Protein AF-0000000084546729 (afdb_homodimer)

Solvent-accessible surface area (backbone atoms only — not comparable to full-atom values): 9730 Å² total; per-residue (Å²): 134,61,66,55,56,54,46,43,51,53,52,53,52,41,57,71,49,57,75,69,86,53,75,29,67,50,75,44,68,56,97,88,40,71,42,32,35,39,33,41,40,69,94,74,52,30,35,38,39,34,39,55,45,95,86,44,80,69,45,78,43,82,32,74,40,69,56,60,46,36,53,52,52,50,50,52,51,52,52,51,51,60,70,72,100,132,61,66,56,55,53,47,43,51,53,51,53,54,41,57,71,48,58,73,70,86,53,74,29,69,51,76,44,68,57,97,87,40,72,42,32,36,40,34,40,41,68,95,74,52,31,36,38,38,34,40,54,46,96,86,46,79,70,44,78,45,81,32,75,41,70,54,58,47,35,51,52,53,50,51,52,52,51,52,52,50,59,69,70,101

Nearest PDB structures (foldseek):
  2ffg-assembly1_B  TM=9.578E-01  e=2.189E-09  Bacillus subtilis
  5u38-assembly1_A-2  TM=5.333E-01  e=4.411E-01  Platypodium elegans
  5t52-assembly1_B  TM=6.236E-01  e=1.378E+00  Bauhinia forficata
  1gsl-assembly1_A  TM=6.120E-01  e=1.649E+00  Griffonia simplicifolia
  4dok-assembly2_B  TM=4.382E-01  e=1.021E+00  Arabidopsis thaliana

Secondary structure (DSSP, 8-state):
--HHHHHHHHHHHHHHTTTSSS--EEEEEETTEEEEEEEEETTTTEEEEEEEETTEEEEEEEES-HHHHHHHHHHHHHHHHHHH-/--HHHHHHHHHHHHHHTTTSSS--EEEEEETTEEEEEEEEETTTTEEEEEEEETTEEEEEEEES-HHHHHHHHHHHHHHHHHHH-

Structure (mmCIF, N/CA/C/O backbone):
data_AF-0000000084546729-model_v1
#
loop_
_entity.id
_entity.type
_entity.pdbx_description
1 polymer 'DUF1797 domain-containing protein'
#
loop_
_atom_site.group_PDB
_atom_site.id
_atom_site.type_symbol
_atom_site.label_atom_id
_atom_site.label_alt_id
_atom_site.label_comp_id
_atom_site.label_asym_id
_atom_site.label_entity_id
_atom_site.label_seq_id
_atom_site.pdbx_PDB_ins_code
_atom_site.Cartn_x
_atom_site.Cartn_y
_atom_site.Cartn_z
_atom_site.occupancy
_atom_site.B_iso_or_equiv
_atom_site.auth_seq_id
_atom_site.auth_comp_id
_atom_site.auth_asym_id
_atom_site.auth_atom_id
_atom_site.pdbx_PDB_model_num
ATOM 1 N N . MET A 1 1 ? 11.492 0.438 8.359 1 76.94 1 MET A N 1
ATOM 2 C CA . MET A 1 1 ? 11.352 0.24 6.922 1 76.94 1 MET A CA 1
ATOM 3 C C . MET A 1 1 ? 9.914 -0.14 6.566 1 76.94 1 MET A C 1
ATOM 5 O O . MET A 1 1 ? 9.203 -0.733 7.379 1 76.94 1 MET A O 1
ATOM 9 N N . SER A 1 2 ? 9.367 0.466 5.391 1 93.31 2 SER A N 1
ATOM 10 C CA . SER A 1 2 ? 8 0.177 4.961 1 93.31 2 SER A CA 1
ATOM 11 C C . SER A 1 2 ? 7.871 -1.259 4.461 1 93.31 2 SER A C 1
ATOM 13 O O . SER A 1 2 ? 8.617 -1.684 3.576 1 93.31 2 SER A O 1
ATOM 15 N N . GLN A 1 3 ? 7.066 -2.055 5.141 1 96.19 3 GLN A N 1
ATOM 16 C CA . GLN A 1 3 ? 6.816 -3.424 4.707 1 96.19 3 GLN A CA 1
ATOM 17 C C . GLN A 1 3 ? 6.191 -3.455 3.314 1 96.19 3 GLN A C 1
ATOM 19 O O . GLN A 1 3 ? 6.555 -4.289 2.484 1 96.19 3 GLN A O 1
ATOM 24 N N . LEU A 1 4 ? 5.352 -2.518 3.105 1 98.12 4 LEU A N 1
ATOM 25 C CA . LEU A 1 4 ? 4.637 -2.42 1.838 1 98.12 4 LEU A CA 1
ATOM 26 C C . LEU A 1 4 ? 5.598 -2.141 0.688 1 98.12 4 LEU A C 1
ATOM 28 O O . LEU A 1 4 ? 5.438 -2.684 -0.407 1 98.12 4 LEU A O 1
ATOM 32 N N . MET A 1 5 ? 6.59 -1.332 0.864 1 97.19 5 MET A N 1
ATOM 33 C CA . MET A 1 5 ? 7.602 -1.066 -0.152 1 97.19 5 MET A CA 1
ATOM 34 C C . MET A 1 5 ? 8.336 -2.348 -0.539 1 97.19 5 MET A C 1
ATOM 36 O O . MET A 1 5 ? 8.617 -2.572 -1.717 1 97.19 5 MET A O 1
ATOM 40 N N . GLY A 1 6 ? 8.688 -3.115 0.45 1 97.19 6 GLY A N 1
ATOM 41 C CA . GLY A 1 6 ? 9.336 -4.391 0.182 1 97.19 6 GLY A CA 1
ATOM 42 C C . GLY A 1 6 ? 8.492 -5.32 -0.666 1 97.19 6 GLY A C 1
ATOM 43 O O . GLY A 1 6 ? 9 -5.977 -1.577 1 97.19 6 GLY A O 1
ATOM 44 N N . ILE A 1 7 ? 7.277 -5.363 -0.346 1 98.44 7 ILE A N 1
ATOM 45 C CA . ILE A 1 7 ? 6.352 -6.211 -1.086 1 98.44 7 ILE A CA 1
ATOM 46 C C . ILE A 1 7 ? 6.285 -5.758 -2.543 1 98.44 7 ILE A C 1
ATOM 48 O O . ILE A 1 7 ? 6.406 -6.574 -3.459 1 98.44 7 ILE A O 1
ATOM 52 N N . ILE A 1 8 ? 6.121 -4.438 -2.771 1 98.25 8 ILE A N 1
ATOM 53 C CA . ILE A 1 8 ? 6.016 -3.904 -4.125 1 98.25 8 ILE A CA 1
ATOM 54 C C . ILE A 1 8 ? 7.293 -4.219 -4.906 1 98.25 8 ILE A C 1
ATOM 56 O O . ILE A 1 8 ? 7.234 -4.613 -6.074 1 98.25 8 ILE A O 1
ATOM 60 N N . GLN A 1 9 ? 8.359 -4.047 -4.238 1 97.19 9 GLN A N 1
ATOM 61 C CA . GLN A 1 9 ? 9.633 -4.324 -4.891 1 97.19 9 GLN A CA 1
ATOM 62 C C . GLN A 1 9 ? 9.727 -5.785 -5.32 1 97.19 9 GLN A C 1
ATOM 64 O O . GLN A 1 9 ? 10.219 -6.09 -6.406 1 97.19 9 GLN A O 1
ATOM 69 N N . ARG A 1 10 ? 9.312 -6.738 -4.473 1 97.62 10 ARG A N 1
ATOM 70 C CA . ARG A 1 10 ? 9.32 -8.164 -4.797 1 97.62 10 ARG A CA 1
ATOM 71 C C . ARG A 1 10 ? 8.391 -8.461 -5.969 1 97.62 10 ARG A C 1
ATOM 73 O O . ARG A 1 10 ? 8.719 -9.273 -6.836 1 97.62 10 ARG A O 1
ATOM 80 N N . LEU A 1 11 ? 7.281 -7.785 -6.016 1 98.06 11 LEU A N 1
ATOM 81 C CA . LEU A 1 11 ? 6.34 -7.98 -7.113 1 98.06 11 LEU A CA 1
ATOM 82 C C . LEU A 1 11 ? 6.906 -7.438 -8.422 1 98.06 11 LEU A C 1
ATOM 84 O O . LEU A 1 11 ? 6.727 -8.047 -9.477 1 98.06 11 LEU A O 1
ATOM 88 N N . LYS A 1 12 ? 7.555 -6.27 -8.344 1 96.88 12 LYS A N 1
ATOM 89 C CA . LYS A 1 12 ? 8.195 -5.711 -9.531 1 96.88 12 LYS A CA 1
ATOM 90 C C . LYS A 1 12 ? 9.266 -6.66 -10.07 1 96.88 12 LYS A C 1
ATOM 92 O O . LYS A 1 12 ? 9.352 -6.871 -11.281 1 96.88 12 LYS A O 1
ATOM 97 N N . THR A 1 13 ? 10.086 -7.199 -9.172 1 96.5 13 THR A N 1
ATOM 98 C CA . THR A 1 13 ? 11.109 -8.156 -9.57 1 96.5 13 THR A CA 1
ATOM 99 C C . THR A 1 13 ? 10.477 -9.391 -10.211 1 96.5 13 THR A C 1
ATOM 101 O O . THR A 1 13 ? 11.031 -9.969 -11.148 1 96.5 13 THR A O 1
ATOM 104 N N . LEU A 1 14 ? 9.344 -9.82 -9.625 1 96.62 14 LEU A N 1
ATOM 105 C CA . LEU A 1 14 ? 8.602 -10.938 -10.18 1 96.62 14 LEU A CA 1
ATOM 106 C C . LEU A 1 14 ? 8.203 -10.672 -11.625 1 96.62 14 LEU A C 1
ATOM 108 O O . LEU A 1 14 ? 8.336 -11.547 -12.484 1 96.62 14 LEU A O 1
ATOM 112 N N . GLN A 1 15 ? 7.781 -9.484 -11.938 1 94.75 15 GLN A N 1
ATOM 113 C CA . GLN A 1 15 ? 7.406 -9.086 -13.297 1 94.75 15 GLN A CA 1
ATOM 114 C C . GLN A 1 15 ? 8.602 -9.164 -14.242 1 94.75 15 GLN A C 1
ATOM 116 O O . GLN A 1 15 ? 8.461 -9.57 -15.398 1 94.75 15 GLN A O 1
ATOM 121 N N . GLU A 1 16 ? 9.695 -8.75 -13.75 1 93.12 16 GLU A N 1
ATOM 122 C CA . GLU A 1 16 ? 10.898 -8.688 -14.57 1 93.12 16 GLU A CA 1
ATOM 123 C C . GLU A 1 16 ? 11.398 -10.086 -14.922 1 93.12 16 GLU A C 1
ATOM 125 O O . GLU A 1 16 ? 12.156 -10.258 -15.883 1 93.12 16 GLU A O 1
ATOM 130 N N . GLN A 1 17 ? 11 -11.031 -14.188 1 91.5 17 GLN A N 1
ATOM 131 C CA . GLN A 1 17 ? 11.477 -12.398 -14.383 1 91.5 17 GLN A CA 1
ATOM 132 C C . GLN A 1 17 ? 10.633 -13.133 -15.414 1 91.5 17 GLN A C 1
ATOM 134 O O . GLN A 1 17 ? 10.945 -14.258 -15.797 1 91.5 17 GLN A O 1
ATOM 139 N N . ASP A 1 18 ? 9.609 -12.43 -15.891 1 84.81 18 ASP A N 1
ATOM 140 C CA . ASP A 1 18 ? 8.719 -13.062 -16.859 1 84.81 18 ASP A CA 1
ATOM 141 C C . ASP A 1 18 ? 9.398 -13.195 -18.219 1 84.81 18 ASP A C 1
ATOM 143 O O . ASP A 1 18 ? 9.07 -12.453 -19.156 1 84.81 18 ASP A O 1
ATOM 147 N N . GLN A 1 19 ? 10.516 -13.867 -18.453 1 77.5 19 GLN A N 1
ATOM 148 C CA . GLN A 1 19 ? 11.227 -14.008 -19.719 1 77.5 19 GLN A CA 1
ATOM 149 C C . GLN A 1 19 ? 11.5 -15.477 -20.031 1 77.5 19 GLN A C 1
ATOM 151 O O . GLN A 1 19 ? 11.773 -15.828 -21.172 1 77.5 19 GLN A O 1
ATOM 156 N N . SER A 1 20 ? 11.328 -16.344 -19.094 1 71.38 20 SER A N 1
ATOM 157 C CA . SER A 1 20 ? 11.906 -17.672 -19.25 1 71.38 20 SER A CA 1
ATOM 158 C C . SER A 1 20 ? 10.836 -18.703 -19.594 1 71.38 20 SER A C 1
ATOM 160 O O . SER A 1 20 ? 11.117 -19.906 -19.641 1 71.38 20 SER A O 1
ATOM 162 N N . GLY A 1 21 ? 9.773 -18.375 -20.094 1 78.31 21 GLY A N 1
ATOM 163 C CA . GLY A 1 21 ? 8.758 -19.359 -20.438 1 78.31 21 GLY A CA 1
ATOM 164 C C . GLY A 1 21 ? 8.062 -19.953 -19.234 1 78.31 21 GLY A C 1
ATOM 165 O O . GLY A 1 21 ? 6.922 -20.406 -19.328 1 78.31 21 GLY A O 1
ATOM 166 N N . GLU A 1 22 ? 8.828 -20.078 -18.125 1 88.56 22 GLU A N 1
ATOM 167 C CA . GLU A 1 22 ? 8.156 -20.516 -16.906 1 88.56 22 GLU A CA 1
ATOM 168 C C . GLU A 1 22 ? 7.473 -19.344 -16.203 1 88.56 22 GLU A C 1
ATOM 170 O O . GLU A 1 22 ? 7.941 -18.203 -16.281 1 88.56 22 GLU A O 1
ATOM 175 N N . VAL A 1 23 ? 6.352 -19.672 -15.648 1 93.75 23 VAL A N 1
ATOM 176 C CA . VAL A 1 23 ? 5.613 -18.641 -14.906 1 93.75 23 VAL A CA 1
ATOM 177 C C . VAL A 1 23 ? 6.363 -18.297 -13.625 1 93.75 23 VAL A C 1
ATOM 179 O O . VAL A 1 23 ? 6.516 -19.125 -12.734 1 93.75 23 VAL A O 1
ATOM 182 N N . PRO A 1 24 ? 6.859 -17.078 -13.586 1 95.94 24 PRO A N 1
ATOM 183 C CA . PRO A 1 24 ? 7.547 -16.688 -12.359 1 95.94 24 PRO A CA 1
ATOM 184 C C . PRO A 1 24 ? 6.613 -16.625 -11.148 1 95.94 24 PRO A C 1
ATOM 186 O O . PRO A 1 24 ? 5.453 -16.234 -11.289 1 95.94 24 PRO A O 1
ATOM 189 N N . SER A 1 25 ? 7.148 -16.969 -9.945 1 97.31 25 SER A N 1
ATOM 190 C CA . SER A 1 25 ? 6.34 -16.969 -8.727 1 97.31 25 SER A CA 1
ATOM 191 C C . SER A 1 25 ? 7.184 -16.656 -7.5 1 97.31 25 SER A C 1
ATOM 193 O O . SER A 1 25 ? 8.398 -16.844 -7.512 1 97.31 25 SER A O 1
ATOM 195 N N . ARG A 1 26 ? 6.598 -16.078 -6.5 1 97.38 26 ARG A N 1
ATOM 196 C CA . ARG A 1 26 ? 7.211 -15.758 -5.211 1 97.38 26 ARG A CA 1
ATOM 197 C C . ARG A 1 26 ? 6.266 -16.094 -4.059 1 97.38 26 ARG A C 1
ATOM 199 O O . ARG A 1 26 ? 5.047 -15.961 -4.191 1 97.38 26 ARG A O 1
ATOM 206 N N . PHE A 1 27 ? 6.91 -16.5 -2.961 1 97.62 27 PHE A N 1
ATOM 207 C CA . PHE A 1 27 ? 6.152 -16.703 -1.73 1 97.62 27 PHE A CA 1
ATOM 208 C C . PHE A 1 27 ? 6.281 -15.5 -0.807 1 97.62 27 PHE A C 1
ATOM 210 O O . PHE A 1 27 ? 7.309 -14.812 -0.809 1 97.62 27 PHE A O 1
ATOM 217 N N . PHE A 1 28 ? 5.309 -15.258 -0.05 1 98.25 28 PHE A N 1
ATOM 218 C CA . PHE A 1 28 ? 5.34 -14.328 1.072 1 98.25 28 PHE A CA 1
ATOM 219 C C . PHE A 1 28 ? 5.031 -15.047 2.381 1 98.25 28 PHE A C 1
ATOM 221 O O . PHE A 1 28 ? 4.086 -15.836 2.453 1 98.25 28 PHE A O 1
ATOM 228 N N . GLU A 1 29 ? 5.859 -14.734 3.314 1 96.75 29 GLU A N 1
ATOM 229 C CA . GLU A 1 29 ? 5.82 -15.516 4.547 1 96.75 29 GLU A CA 1
ATOM 230 C C . GLU A 1 29 ? 5.859 -14.609 5.773 1 96.75 29 GLU A C 1
ATOM 232 O O . GLU A 1 29 ? 6.262 -13.445 5.684 1 96.75 29 GLU A O 1
ATOM 237 N N . LEU A 1 30 ? 5.359 -15.18 6.906 1 95.19 30 LEU A N 1
ATOM 238 C CA . LEU A 1 30 ? 5.469 -14.57 8.227 1 95.19 30 LEU A CA 1
ATOM 239 C C . LEU A 1 30 ? 5.98 -15.586 9.25 1 95.19 30 LEU A C 1
ATOM 241 O O . LEU A 1 30 ? 5.348 -16.609 9.477 1 95.19 30 LEU A O 1
ATOM 245 N N . ASN A 1 31 ? 7.156 -15.25 9.891 1 93.38 31 ASN A N 1
ATOM 246 C CA . ASN A 1 31 ? 7.742 -16.094 10.922 1 93.38 31 ASN A CA 1
ATOM 247 C C . ASN A 1 31 ? 7.879 -17.547 10.445 1 93.38 31 ASN A C 1
ATOM 249 O O . ASN A 1 31 ? 7.504 -18.469 11.164 1 93.38 31 ASN A O 1
ATOM 253 N N . GLY A 1 32 ? 8.25 -17.703 9.211 1 92.19 32 GLY A N 1
ATOM 254 C CA . GLY A 1 32 ? 8.555 -19.016 8.672 1 92.19 32 GLY A CA 1
ATOM 255 C C . GLY A 1 32 ? 7.34 -19.719 8.094 1 92.19 32 GLY A C 1
ATOM 256 O O . GLY A 1 32 ? 7.461 -20.797 7.492 1 92.19 32 GLY A O 1
ATOM 257 N N . LYS A 1 33 ? 6.172 -19.188 8.25 1 93.56 33 LYS A N 1
ATOM 258 C CA . LYS A 1 33 ? 4.949 -19.75 7.691 1 93.56 33 LYS A CA 1
ATOM 259 C C . LYS A 1 33 ? 4.594 -19.094 6.359 1 93.56 33 LYS A C 1
ATOM 261 O O . LYS A 1 33 ? 4.496 -17.875 6.277 1 93.56 33 LYS A O 1
ATOM 266 N N . ARG A 1 34 ? 4.375 -19.906 5.367 1 94.75 34 ARG A N 1
ATOM 267 C CA . ARG A 1 34 ? 3.93 -19.391 4.074 1 94.75 34 ARG A CA 1
ATOM 268 C C . ARG A 1 34 ? 2.484 -18.906 4.148 1 94.75 34 ARG A C 1
ATOM 270 O O . ARG A 1 34 ? 1.581 -19.688 4.473 1 94.75 34 ARG A O 1
ATOM 277 N N . VAL A 1 35 ? 2.373 -17.734 3.795 1 96.44 35 VAL A N 1
ATOM 278 C CA . VAL A 1 35 ? 1.062 -17.094 3.9 1 96.44 35 VAL A CA 1
ATOM 279 C C . VAL A 1 35 ? 0.375 -17.094 2.537 1 96.44 35 VAL A C 1
ATOM 281 O O . VAL A 1 35 ? -0.824 -17.375 2.438 1 96.44 35 VAL A O 1
ATOM 284 N N . CYS A 1 36 ? 1.191 -16.812 1.505 1 98.06 36 CYS A N 1
ATOM 285 C CA . CYS A 1 36 ? 0.618 -16.766 0.165 1 98.06 36 CYS A CA 1
ATOM 286 C C . CYS A 1 36 ? 1.704 -16.891 -0.897 1 98.06 36 CYS A C 1
ATOM 288 O O . CYS A 1 36 ? 2.895 -16.844 -0.582 1 98.06 36 CYS A O 1
ATOM 290 N N . GLN A 1 37 ? 1.2 -17.156 -2.078 1 98.12 37 GLN A N 1
ATOM 291 C CA . GLN A 1 37 ? 2.051 -17.188 -3.264 1 98.12 37 GLN A CA 1
ATOM 292 C C . GLN A 1 37 ? 1.487 -16.281 -4.359 1 98.12 37 GLN A C 1
ATOM 294 O O . GLN A 1 37 ? 0.271 -16.219 -4.547 1 98.12 37 GLN A O 1
ATOM 299 N N . VAL A 1 38 ? 2.43 -15.633 -5.066 1 98.62 38 VAL A N 1
ATOM 300 C CA . VAL A 1 38 ? 2.016 -14.812 -6.203 1 98.62 38 VAL A CA 1
ATOM 301 C C . VAL A 1 38 ? 2.703 -15.312 -7.473 1 98.62 38 VAL A C 1
ATOM 303 O O . VAL A 1 38 ? 3.912 -15.547 -7.48 1 98.62 38 VAL A O 1
ATOM 306 N N . LYS A 1 39 ? 1.929 -15.508 -8.461 1 97.56 39 LYS A N 1
ATOM 307 C CA . LYS A 1 39 ? 2.412 -15.789 -9.805 1 97.56 39 LYS A CA 1
ATOM 308 C C . LYS A 1 39 ? 2.125 -14.617 -10.75 1 97.56 39 LYS A C 1
ATOM 310 O O . LYS A 1 39 ? 1.108 -13.938 -10.602 1 97.56 39 LYS A O 1
ATOM 315 N N . TYR A 1 40 ? 3.031 -14.43 -11.688 1 97.81 40 TYR A N 1
ATOM 316 C CA . TYR A 1 40 ? 2.822 -13.383 -12.672 1 97.81 40 TYR A CA 1
ATOM 317 C C . TYR A 1 40 ? 2.668 -13.969 -14.07 1 97.81 40 TYR A C 1
ATOM 319 O O . TYR A 1 40 ? 3.52 -14.734 -14.531 1 97.81 40 TYR A O 1
ATOM 327 N N . PHE A 1 41 ? 1.582 -13.609 -14.672 1 95.75 41 PHE A N 1
ATOM 328 C CA . PHE A 1 41 ? 1.319 -13.984 -16.062 1 95.75 41 PHE A CA 1
ATOM 329 C C . PHE A 1 41 ? 1.484 -12.781 -16.984 1 95.75 41 PHE A C 1
ATOM 331 O O . PHE A 1 41 ? 0.577 -11.953 -17.109 1 95.75 41 PHE A O 1
ATOM 338 N N . GLY A 1 42 ? 2.574 -12.703 -17.641 1 93.69 42 GLY A N 1
ATOM 339 C CA . GLY A 1 42 ? 2.945 -11.578 -18.484 1 93.69 42 GLY A CA 1
ATOM 340 C C . GLY A 1 42 ? 2.051 -11.422 -19.703 1 93.69 42 GLY A C 1
ATOM 341 O O . GLY A 1 42 ? 1.843 -10.305 -20.172 1 93.69 42 GLY A O 1
ATOM 342 N N . THR A 1 43 ? 1.562 -12.539 -20.234 1 92.81 43 THR A N 1
ATOM 343 C CA . THR A 1 43 ? 0.721 -12.5 -21.438 1 92.81 43 THR A CA 1
ATOM 344 C C . THR A 1 43 ? -0.5 -11.609 -21.203 1 92.81 43 THR A C 1
ATOM 346 O O . THR A 1 43 ? -0.893 -10.844 -22.078 1 92.81 43 THR A O 1
ATOM 349 N N . ASN A 1 44 ? -1.076 -11.656 -19.922 1 93.12 44 ASN A N 1
ATOM 350 C CA . ASN A 1 44 ? -2.268 -10.875 -19.594 1 93.12 44 ASN A CA 1
ATOM 351 C C . ASN A 1 44 ? -1.963 -9.781 -18.578 1 93.12 44 ASN A C 1
ATOM 353 O O . ASN A 1 44 ? -2.873 -9.102 -18.109 1 93.12 44 ASN A O 1
ATOM 357 N N . ASP A 1 45 ? -0.718 -9.641 -18.281 1 94.25 45 ASP A N 1
ATOM 358 C CA . ASP A 1 45 ? -0.307 -8.656 -17.281 1 94.25 45 ASP A CA 1
ATOM 359 C C . ASP A 1 45 ? -1.093 -8.828 -15.984 1 94.25 45 ASP A C 1
ATOM 361 O O . ASP A 1 45 ? -1.688 -7.871 -15.484 1 94.25 45 ASP A O 1
ATOM 365 N N . THR A 1 46 ? -1.097 -10.117 -15.438 1 97.25 46 THR A N 1
ATOM 366 C CA . THR A 1 46 ? -1.941 -10.461 -14.297 1 97.25 46 THR A CA 1
ATOM 367 C C . THR A 1 46 ? -1.121 -11.133 -13.195 1 97.25 46 THR A C 1
ATOM 369 O O . THR A 1 46 ? -0.262 -11.969 -13.484 1 97.25 46 THR A O 1
ATOM 372 N N . PHE A 1 47 ? -1.405 -10.68 -12.016 1 98.19 47 PHE A N 1
ATOM 373 C CA . PHE A 1 47 ? -0.918 -11.367 -10.828 1 98.19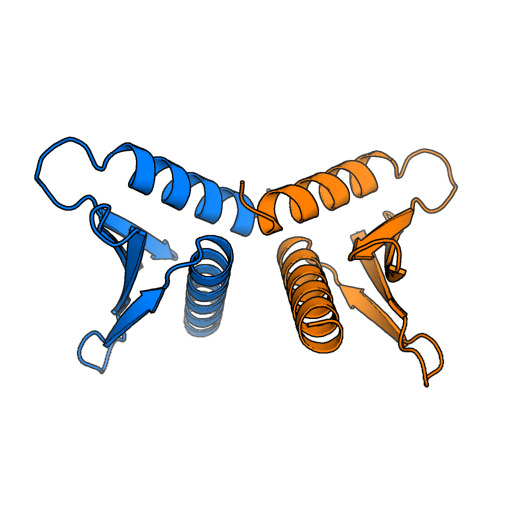 47 PHE A CA 1
ATOM 374 C C . PHE A 1 47 ? -1.957 -12.359 -10.312 1 98.19 47 PHE A C 1
ATOM 376 O O . PHE A 1 47 ? -3.137 -12.016 -10.188 1 98.19 47 PHE A O 1
ATOM 383 N N . GLU A 1 48 ? -1.537 -13.508 -10.141 1 98.56 48 GLU A N 1
ATOM 384 C CA . GLU A 1 48 ? -2.402 -14.469 -9.453 1 98.56 48 GLU A CA 1
ATOM 385 C C . GLU A 1 48 ? -1.951 -14.688 -8.016 1 98.56 48 GLU A C 1
ATOM 387 O O . GLU A 1 48 ? -0.865 -15.219 -7.773 1 98.56 48 GLU A O 1
ATOM 392 N N . LEU A 1 49 ? -2.779 -14.305 -7.07 1 98.56 49 LEU A N 1
ATOM 393 C CA . LEU A 1 49 ? -2.52 -14.492 -5.645 1 98.56 49 LEU A CA 1
ATOM 394 C C . LEU A 1 49 ? -3.174 -15.773 -5.141 1 98.56 49 LEU A C 1
ATOM 396 O O . LEU A 1 49 ? -4.391 -15.938 -5.242 1 98.56 49 LEU A O 1
ATOM 400 N N . GLU A 1 50 ? -2.344 -16.609 -4.68 1 97.88 50 GLU A N 1
ATOM 401 C CA . GLU A 1 50 ? -2.814 -17.828 -4.023 1 97.88 50 GLU A CA 1
ATOM 402 C C . GLU A 1 50 ? -2.678 -17.719 -2.508 1 97.88 50 GLU A C 1
ATOM 404 O O . GLU A 1 50 ? -1.566 -17.609 -1.987 1 97.88 50 GLU A O 1
ATOM 409 N N . VAL A 1 51 ? -3.781 -17.812 -1.788 1 96.81 51 VAL A N 1
ATOM 410 C CA . VAL A 1 51 ? -3.801 -17.625 -0.34 1 96.81 51 VAL A CA 1
ATOM 411 C C . VAL A 1 51 ? -3.859 -18.984 0.351 1 96.81 51 VAL A C 1
ATOM 413 O O . VAL A 1 51 ? -4.691 -19.828 0.008 1 96.81 51 VAL A O 1
ATOM 416 N N . TYR A 1 52 ? -2.908 -19.078 1.312 1 93.19 52 TYR A N 1
ATOM 417 C CA . TYR A 1 52 ? -2.85 -20.344 2.045 1 93.19 52 TYR A CA 1
ATOM 418 C C . TYR A 1 52 ? -3.506 -20.203 3.414 1 93.19 52 TYR A C 1
ATOM 420 O O . TYR A 1 52 ? -3.137 -19.328 4.203 1 93.19 52 TYR A O 1
ATOM 428 N N . ASP A 1 53 ? -4.68 -20.781 3.549 1 79.75 53 ASP A N 1
ATOM 429 C CA . ASP A 1 53 ? -5.328 -20.859 4.855 1 79.75 53 ASP A CA 1
ATOM 430 C C . ASP A 1 53 ? -5.242 -22.281 5.426 1 79.75 53 ASP A C 1
ATOM 432 O O . ASP A 1 53 ? -5.301 -23.25 4.68 1 79.75 53 ASP A O 1
ATOM 436 N N . LYS A 1 54 ? -5.066 -22.312 6.711 1 70.69 54 LYS A N 1
ATOM 437 C CA . LYS A 1 54 ? -4.855 -23.594 7.398 1 70.69 54 LYS A CA 1
ATOM 438 C C . LYS A 1 54 ? -6.012 -24.547 7.145 1 70.69 54 LYS A C 1
ATOM 440 O O . LYS A 1 54 ? -5.797 -25.75 6.961 1 70.69 54 LYS A O 1
ATOM 445 N N . ASP A 1 55 ? -7.062 -24.031 6.988 1 73.69 55 ASP A N 1
ATOM 446 C CA . ASP A 1 55 ? -8.164 -24.984 7.043 1 73.69 55 ASP A CA 1
ATOM 447 C C . ASP A 1 55 ? -8.938 -25.016 5.723 1 73.69 55 ASP A C 1
ATOM 449 O O . ASP A 1 55 ? -10.023 -25.578 5.645 1 73.69 55 ASP A O 1
ATOM 453 N N . GLN A 1 56 ? -8.359 -24.391 4.812 1 76.19 56 GLN A N 1
ATOM 454 C CA . GLN A 1 56 ? -9.109 -24.344 3.562 1 76.19 56 GLN A CA 1
ATOM 455 C C . GLN A 1 56 ? -8.188 -24.531 2.359 1 76.19 56 GLN A C 1
ATOM 457 O O . GLN A 1 56 ? -6.965 -24.406 2.482 1 76.19 56 GLN A O 1
ATOM 462 N N . LYS A 1 57 ? -8.789 -25.125 1.331 1 85.94 57 LYS A N 1
ATOM 463 C CA . LYS A 1 57 ? -8.078 -25.172 0.057 1 85.94 57 LYS A CA 1
ATOM 464 C C . LYS A 1 57 ? -7.59 -23.797 -0.359 1 85.94 57 LYS A C 1
ATOM 466 O O . LYS A 1 57 ? -8.266 -22.797 -0.121 1 85.94 57 LYS A O 1
ATOM 471 N N . PRO A 1 58 ? -6.438 -23.781 -0.907 1 87.88 58 PRO A N 1
ATOM 472 C CA . PRO A 1 58 ? -5.93 -22.484 -1.387 1 87.88 58 PRO A CA 1
ATOM 473 C C . PRO A 1 58 ? -6.891 -21.797 -2.355 1 87.88 58 PRO A C 1
ATOM 475 O O . PRO A 1 58 ? -7.477 -22.453 -3.221 1 87.88 58 PRO A O 1
ATOM 478 N N . GLN A 1 59 ? -7.066 -20.531 -2.092 1 93.25 59 GLN A N 1
ATOM 479 C CA . GLN A 1 59 ? -7.871 -19.703 -2.979 1 93.25 59 GLN A CA 1
ATOM 480 C C . GLN A 1 59 ? -6.988 -18.812 -3.857 1 93.25 59 GLN A C 1
ATOM 482 O O . GLN A 1 59 ? -5.961 -18.312 -3.404 1 93.25 59 GLN A O 1
ATOM 487 N N . LYS A 1 60 ? -7.488 -18.688 -5.141 1 96 60 LYS A N 1
ATOM 488 C CA . LYS A 1 60 ? -6.723 -17.906 -6.105 1 96 60 LYS A CA 1
ATOM 489 C C . LYS A 1 60 ? -7.508 -16.672 -6.551 1 96 60 LYS A C 1
ATOM 491 O O . LYS A 1 60 ? -8.711 -16.75 -6.812 1 96 60 LYS A O 1
ATOM 496 N N . TYR A 1 61 ? -6.824 -15.57 -6.625 1 97.31 61 TYR A N 1
ATOM 497 C CA . TYR A 1 61 ? -7.422 -14.305 -7.035 1 97.31 61 TYR A CA 1
ATOM 498 C C . TYR A 1 61 ? -6.551 -13.602 -8.07 1 97.31 61 TYR A C 1
ATOM 500 O O . TYR A 1 61 ? -5.34 -13.469 -7.879 1 97.31 61 TYR A O 1
ATOM 508 N N . PRO A 1 62 ? -7.164 -13.172 -9.172 1 98 62 PRO A N 1
ATOM 509 C CA . PRO A 1 62 ? -6.414 -12.391 -10.156 1 98 62 PRO A CA 1
ATOM 510 C C . PRO A 1 62 ? -6.395 -10.898 -9.844 1 98 62 PRO A C 1
ATOM 512 O O . PRO A 1 62 ? -7.375 -10.367 -9.32 1 98 62 PRO A O 1
ATOM 515 N N . PHE A 1 63 ? -5.277 -10.281 -10.094 1 98.06 63 PHE A N 1
ATOM 516 C CA . PHE A 1 63 ? -5.113 -8.836 -10.023 1 98.06 63 PHE A CA 1
ATOM 517 C C . PHE A 1 63 ? -4.371 -8.312 -11.242 1 98.06 63 PHE A C 1
ATOM 519 O O . PHE A 1 63 ? -3.42 -8.938 -11.719 1 98.06 63 PHE A O 1
ATOM 526 N N . ASP A 1 64 ? -4.809 -7.211 -11.703 1 97.25 64 ASP A N 1
ATOM 527 C CA . ASP A 1 64 ? -4.121 -6.602 -12.836 1 97.25 64 ASP A CA 1
ATOM 528 C C . ASP A 1 64 ? -3.416 -5.312 -12.422 1 97.25 64 ASP A C 1
ATOM 530 O O . ASP A 1 64 ? -2.982 -4.535 -13.273 1 97.25 64 ASP A O 1
ATOM 534 N N . ASN A 1 65 ? -3.391 -5.145 -11.148 1 96.94 65 ASN A N 1
ATOM 535 C CA . ASN A 1 65 ? -2.779 -3.953 -10.57 1 96.94 65 ASN A CA 1
ATOM 536 C C . ASN A 1 65 ? -1.819 -4.305 -9.438 1 96.94 65 ASN A C 1
ATOM 538 O O . ASN A 1 65 ? -2.227 -4.891 -8.438 1 96.94 65 ASN A O 1
ATOM 542 N N . ILE A 1 66 ? -0.586 -3.91 -9.609 1 97.94 66 ILE A N 1
ATOM 543 C CA . ILE A 1 66 ? 0.469 -4.258 -8.664 1 97.94 66 ILE A CA 1
ATOM 544 C C . ILE A 1 66 ? 0.162 -3.648 -7.297 1 97.94 66 ILE A C 1
ATOM 546 O O . ILE A 1 66 ? 0.439 -4.258 -6.262 1 97.94 66 ILE A O 1
ATOM 550 N N . ASP A 1 67 ? -0.443 -2.418 -7.277 1 98.62 67 ASP A N 1
ATOM 551 C CA . ASP A 1 67 ? -0.747 -1.76 -6.012 1 98.62 67 ASP A CA 1
ATOM 552 C C . ASP A 1 67 ? -1.806 -2.537 -5.23 1 98.62 67 ASP A C 1
ATOM 554 O O . ASP A 1 67 ? -1.647 -2.777 -4.031 1 98.62 67 ASP A O 1
ATOM 558 N N . MET A 1 68 ? -2.748 -3.016 -5.957 1 98 68 MET A N 1
ATOM 559 C CA . MET A 1 68 ? -3.82 -3.775 -5.32 1 98 68 MET A CA 1
ATOM 560 C C . MET A 1 68 ? -3.309 -5.125 -4.824 1 98 68 MET A C 1
ATOM 562 O O . MET A 1 68 ? -3.721 -5.598 -3.762 1 98 68 MET A O 1
ATOM 566 N N . THR A 1 69 ? -2.441 -5.707 -5.613 1 98.62 69 THR A N 1
ATOM 567 C CA . THR A 1 69 ? -1.828 -6.965 -5.203 1 98.62 69 THR A CA 1
ATOM 568 C C . THR A 1 69 ? -1.021 -6.785 -3.922 1 98.62 69 THR A C 1
ATOM 570 O O . THR A 1 69 ? -1.157 -7.566 -2.98 1 98.62 69 THR A O 1
ATOM 573 N N . ALA A 1 70 ? -0.239 -5.754 -3.875 1 98.69 70 ALA A N 1
ATOM 574 C CA . ALA A 1 70 ? 0.606 -5.477 -2.717 1 98.69 70 ALA A CA 1
ATOM 575 C C . ALA A 1 70 ? -0.237 -5.246 -1.465 1 98.69 70 ALA A C 1
ATOM 577 O O . ALA A 1 70 ? 0.104 -5.727 -0.382 1 98.69 70 ALA A O 1
ATOM 578 N N . ILE A 1 71 ? -1.322 -4.449 -1.612 1 98.69 71 ILE A N 1
ATOM 579 C CA . ILE A 1 71 ? -2.197 -4.145 -0.484 1 98.69 71 ILE A CA 1
ATOM 580 C C . ILE A 1 71 ? -2.805 -5.438 0.059 1 98.69 71 ILE A C 1
ATOM 582 O O . ILE A 1 71 ? -2.846 -5.648 1.273 1 98.69 71 ILE A O 1
ATOM 586 N N . GLU A 1 72 ? -3.26 -6.312 -0.853 1 98.12 72 GLU A N 1
ATOM 587 C CA . GLU A 1 72 ? -3.84 -7.578 -0.416 1 98.12 72 GLU A CA 1
ATOM 588 C C . GLU A 1 72 ? -2.818 -8.422 0.341 1 98.12 72 GLU A C 1
ATOM 590 O O . GLU A 1 72 ? -3.135 -9 1.383 1 98.12 72 GLU A O 1
ATOM 595 N N . ILE A 1 73 ? -1.608 -8.523 -0.19 1 98.44 73 ILE A N 1
ATOM 596 C CA . ILE A 1 73 ? -0.548 -9.289 0.46 1 98.44 73 ILE A CA 1
ATOM 597 C C . ILE A 1 73 ? -0.271 -8.711 1.845 1 98.44 73 ILE A C 1
ATOM 599 O O . ILE A 1 73 ? -0.151 -9.453 2.822 1 98.44 73 ILE A O 1
ATOM 603 N N . TYR A 1 74 ? -0.171 -7.375 1.899 1 98.31 74 TYR A N 1
ATOM 604 C CA . TYR A 1 74 ? 0.075 -6.699 3.168 1 98.31 74 TYR A CA 1
ATOM 605 C C . TYR A 1 74 ? -0.996 -7.055 4.191 1 98.31 74 TYR A C 1
ATOM 607 O O . TYR A 1 74 ? -0.683 -7.379 5.34 1 98.31 74 TYR A O 1
ATOM 615 N N . GLU A 1 75 ? -2.227 -7.008 3.816 1 97.25 75 GLU A N 1
ATOM 616 C CA . GLU A 1 75 ? -3.336 -7.309 4.715 1 97.25 75 GLU A CA 1
ATOM 617 C C . GLU A 1 75 ? -3.291 -8.766 5.176 1 97.25 75 GLU A C 1
ATOM 619 O O . GLU A 1 75 ? -3.574 -9.062 6.34 1 97.25 75 GLU A O 1
ATOM 624 N N . LEU A 1 76 ? -2.99 -9.656 4.25 1 96.94 76 LEU A N 1
ATOM 625 C CA . LEU A 1 76 ? -2.875 -11.062 4.609 1 96.94 76 LEU A CA 1
ATOM 626 C C . LEU A 1 76 ? -1.791 -11.273 5.664 1 96.94 76 LEU A C 1
ATOM 628 O O . LEU A 1 76 ? -1.983 -12.023 6.617 1 96.94 76 LEU A O 1
ATOM 632 N N . LEU A 1 77 ? -0.643 -10.625 5.484 1 97.25 77 LEU A N 1
ATOM 633 C CA . LEU A 1 77 ? 0.455 -10.758 6.434 1 97.25 77 LEU A CA 1
ATOM 634 C C . LEU A 1 77 ? 0.067 -10.188 7.797 1 97.25 77 LEU A C 1
ATOM 636 O O . LEU A 1 77 ? 0.421 -10.75 8.836 1 97.25 77 LEU A O 1
ATOM 640 N N . GLN A 1 78 ? -0.643 -9.047 7.766 1 96.5 78 GLN A N 1
ATOM 641 C CA . GLN A 1 78 ? -1.107 -8.469 9.023 1 96.5 78 GLN A CA 1
ATOM 642 C C . GLN A 1 78 ? -2.078 -9.406 9.734 1 96.5 78 GLN A C 1
ATOM 644 O O . GLN A 1 78 ? -2.035 -9.539 10.961 1 96.5 78 GLN A O 1
ATOM 649 N N . GLU A 1 79 ? -3.002 -9.969 8.953 1 95.25 79 GLU A N 1
ATOM 650 C CA . GLU A 1 79 ? -3.953 -10.914 9.523 1 95.25 79 GLU A CA 1
ATOM 651 C C . GLU A 1 79 ? -3.236 -12.109 10.148 1 95.25 79 GLU A C 1
ATOM 653 O O . GLU A 1 79 ? -3.572 -12.531 11.258 1 95.25 79 GLU A O 1
ATOM 658 N N . GLU A 1 80 ? -2.26 -12.648 9.414 1 94.69 80 GLU A N 1
ATOM 659 C CA . GLU A 1 80 ? -1.481 -13.773 9.938 1 94.69 80 GLU A CA 1
ATOM 660 C C . GLU A 1 80 ? -0.741 -13.383 11.211 1 94.69 80 GLU A C 1
ATOM 662 O O . GLU A 1 80 ? -0.672 -14.172 12.164 1 94.69 80 GLU A O 1
ATOM 667 N N . ASN A 1 81 ? -0.151 -12.172 11.25 1 95.75 81 ASN A N 1
ATOM 668 C CA . ASN A 1 81 ? 0.559 -11.672 12.422 1 95.75 81 ASN A CA 1
ATOM 669 C C . ASN A 1 81 ? -0.346 -11.633 13.648 1 95.75 81 ASN A C 1
ATOM 671 O O . ASN A 1 81 ? 0.082 -11.984 14.75 1 95.75 81 ASN A O 1
ATOM 675 N N . ASN A 1 82 ? -1.571 -11.211 13.453 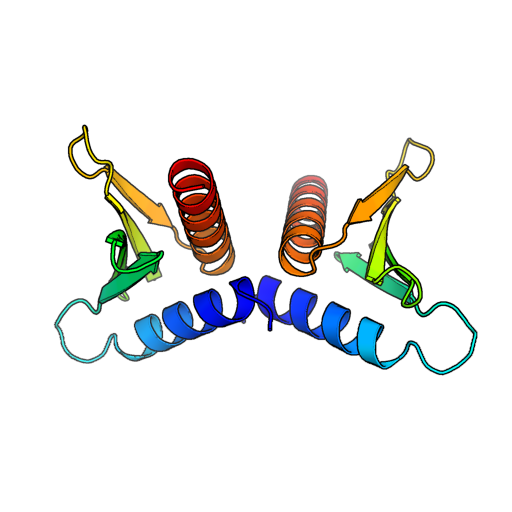1 94.88 82 ASN A N 1
ATOM 676 C CA . ASN A 1 82 ? -2.551 -11.133 14.531 1 94.88 82 ASN A CA 1
ATOM 677 C C . ASN A 1 82 ? -2.947 -12.516 15.031 1 94.88 82 ASN A C 1
ATOM 679 O O . ASN A 1 82 ? -3.266 -12.688 16.203 1 94.88 82 ASN A O 1
ATOM 683 N N . ASN A 1 83 ? -2.916 -13.398 14.141 1 91.69 83 ASN A N 1
ATOM 684 C CA . ASN A 1 83 ? -3.291 -14.766 14.492 1 91.69 83 ASN A CA 1
ATOM 685 C C . ASN A 1 83 ? -2.186 -15.461 15.273 1 91.69 83 ASN A C 1
ATOM 687 O O . ASN A 1 83 ? -2.451 -16.406 16.016 1 91.69 83 ASN A O 1
ATOM 691 N N . GLN A 1 84 ? -0.943 -14.992 15.086 1 85.62 84 GLN A N 1
ATOM 692 C CA . GLN A 1 84 ? 0.184 -15.617 15.773 1 85.62 84 GLN A CA 1
ATOM 693 C C . GLN A 1 84 ? 0.482 -14.906 17.094 1 85.62 84 GLN A C 1
ATOM 695 O O . GLN A 1 84 ? 1.209 -15.438 17.938 1 85.62 84 GLN A O 1
ATOM 700 N N . ALA A 1 85 ? 0.081 -13.719 17.281 1 70.75 85 ALA A N 1
ATOM 701 C CA . ALA A 1 85 ? 0.297 -12.984 18.531 1 70.75 85 ALA A CA 1
ATOM 702 C C . ALA A 1 85 ? -0.592 -13.523 19.641 1 70.75 85 ALA A C 1
ATOM 704 O O . ALA A 1 85 ? -1.673 -14.062 19.391 1 70.75 85 ALA A O 1
ATOM 705 N N . MET B 1 1 ? 4.371 2.617 -13.477 1 77.62 1 MET B N 1
ATOM 706 C CA . MET B 1 1 ? 4.961 2.879 -12.164 1 77.62 1 MET B CA 1
ATOM 707 C C . MET B 1 1 ? 3.92 2.723 -11.062 1 77.62 1 MET B C 1
ATOM 709 O O . MET B 1 1 ? 2.729 2.934 -11.289 1 77.62 1 MET B O 1
ATOM 713 N N . SER B 1 2 ? 4.375 2.074 -9.875 1 93.31 2 SER B N 1
ATOM 714 C CA . SER B 1 2 ? 3.463 1.874 -8.75 1 93.31 2 SER B CA 1
ATOM 715 C C . SER B 1 2 ? 3.086 3.201 -8.102 1 93.31 2 SER B C 1
ATOM 717 O O . SER B 1 2 ? 3.963 3.977 -7.707 1 93.31 2 SER B O 1
ATOM 719 N N . GLN B 1 3 ? 1.818 3.541 -8.156 1 96.25 3 GLN B N 1
ATOM 720 C CA . GLN B 1 3 ? 1.342 4.754 -7.496 1 96.25 3 GLN B CA 1
ATOM 721 C C . GLN B 1 3 ? 1.602 4.707 -5.996 1 96.25 3 GLN B C 1
ATOM 723 O O . GLN B 1 3 ? 2.002 5.707 -5.398 1 96.25 3 GLN B O 1
ATOM 728 N N . LEU B 1 4 ? 1.434 3.547 -5.477 1 98.12 4 LEU B N 1
ATOM 729 C CA . LEU B 1 4 ? 1.606 3.33 -4.043 1 98.12 4 LEU B CA 1
ATOM 730 C C . LEU B 1 4 ? 3.053 3.574 -3.627 1 98.12 4 LEU B C 1
ATOM 732 O O . LEU B 1 4 ? 3.311 4.137 -2.561 1 98.12 4 LEU B O 1
ATOM 736 N N . MET B 1 5 ? 4.016 3.197 -4.391 1 97.19 5 MET B N 1
ATOM 737 C CA . MET B 1 5 ? 5.426 3.453 -4.113 1 97.19 5 MET B CA 1
ATOM 738 C C . MET B 1 5 ? 5.703 4.949 -4.031 1 97.19 5 MET B C 1
ATOM 740 O O . MET B 1 5 ? 6.457 5.402 -3.168 1 97.19 5 MET B O 1
ATOM 744 N N . GLY B 1 6 ? 5.145 5.676 -4.957 1 97.19 6 GLY B N 1
ATOM 745 C CA . GLY B 1 6 ? 5.297 7.125 -4.934 1 97.19 6 GLY B CA 1
ATOM 746 C C . GLY B 1 6 ? 4.758 7.758 -3.664 1 97.19 6 GLY B C 1
ATOM 747 O O . GLY B 1 6 ? 5.383 8.656 -3.1 1 97.19 6 GLY B O 1
ATOM 748 N N . ILE B 1 7 ? 3.654 7.293 -3.275 1 98.44 7 ILE B N 1
ATOM 749 C CA . ILE B 1 7 ? 3.027 7.809 -2.062 1 98.44 7 ILE B CA 1
ATOM 750 C C . ILE B 1 7 ? 3.93 7.539 -0.861 1 98.44 7 ILE B C 1
ATOM 752 O O . ILE B 1 7 ? 4.199 8.445 -0.065 1 98.44 7 ILE B O 1
ATOM 756 N N . ILE B 1 8 ? 4.438 6.285 -0.743 1 98.25 8 ILE B N 1
ATOM 757 C CA . ILE B 1 8 ? 5.281 5.914 0.386 1 98.25 8 ILE B CA 1
ATOM 758 C C . ILE B 1 8 ? 6.543 6.777 0.393 1 98.25 8 ILE B C 1
ATOM 760 O O . ILE B 1 8 ? 6.973 7.25 1.448 1 98.25 8 ILE B O 1
ATOM 764 N N . GLN B 1 9 ? 7.059 6.953 -0.75 1 97.19 9 GLN B N 1
ATOM 765 C CA . GLN B 1 9 ? 8.266 7.766 -0.85 1 97.19 9 GLN B CA 1
ATOM 766 C C . GLN B 1 9 ? 8.008 9.188 -0.372 1 97.19 9 GLN B C 1
ATOM 768 O O . GLN B 1 9 ? 8.844 9.781 0.313 1 97.19 9 GLN B O 1
ATOM 773 N N . ARG B 1 10 ? 6.898 9.805 -0.761 1 97.62 10 ARG B N 1
ATOM 774 C CA . ARG B 1 10 ? 6.543 11.156 -0.332 1 97.62 10 ARG B CA 1
ATOM 775 C C . ARG B 1 10 ? 6.348 11.219 1.179 1 97.62 10 ARG B C 1
ATOM 777 O O . ARG B 1 10 ? 6.758 12.18 1.824 1 97.62 10 ARG B O 1
ATOM 784 N N . LEU B 1 11 ? 5.785 10.18 1.738 1 98.06 11 LEU B N 1
ATOM 785 C CA . LEU B 1 11 ? 5.586 10.133 3.182 1 98.06 11 LEU B CA 1
ATOM 786 C C . LEU B 1 11 ? 6.918 10 3.912 1 98.06 11 LEU B C 1
ATOM 788 O O . LEU B 1 11 ? 7.117 10.609 4.965 1 98.06 11 LEU B O 1
ATOM 792 N N . LYS B 1 12 ? 7.812 9.156 3.371 1 96.81 12 LYS B N 1
ATOM 793 C CA . LYS B 1 12 ? 9.141 9.031 3.957 1 96.81 12 LYS B CA 1
ATOM 794 C C . LYS B 1 12 ? 9.883 10.367 3.947 1 96.81 12 LYS B C 1
ATOM 796 O O . LYS B 1 12 ? 10.516 10.734 4.938 1 96.81 12 LYS B O 1
ATOM 801 N N . THR B 1 13 ? 9.812 11.078 2.818 1 96.44 13 THR B N 1
ATOM 802 C CA . THR B 1 13 ? 10.438 12.391 2.715 1 96.44 13 THR B CA 1
ATOM 803 C C . THR B 1 13 ? 9.836 13.359 3.725 1 96.44 13 THR B C 1
ATOM 805 O O . THR B 1 13 ? 10.539 14.195 4.289 1 96.44 13 THR B O 1
ATOM 808 N N . LEU B 1 14 ? 8.508 13.25 3.895 1 96.62 14 LEU B N 1
ATOM 809 C CA . LEU B 1 14 ? 7.82 14.062 4.887 1 96.62 14 LEU B CA 1
ATOM 810 C C . LEU B 1 14 ? 8.398 13.836 6.277 1 96.62 14 LEU B C 1
ATOM 812 O O . LEU B 1 14 ? 8.625 14.789 7.027 1 96.62 14 LEU B O 1
ATOM 816 N N . GLN B 1 15 ? 8.688 12.625 6.633 1 94.75 15 GLN B N 1
ATOM 817 C CA . GLN B 1 15 ? 9.281 12.273 7.922 1 94.75 15 GLN B CA 1
ATOM 818 C C . GLN B 1 15 ? 10.656 12.914 8.086 1 94.75 15 GLN B C 1
ATOM 820 O O . GLN B 1 15 ? 11.016 13.359 9.172 1 94.75 15 GLN B O 1
ATOM 825 N N . GLU B 1 16 ? 11.375 12.883 7.039 1 93.12 16 GLU B N 1
ATOM 826 C CA . GLU B 1 16 ? 12.75 13.375 7.07 1 93.12 16 GLU B CA 1
ATOM 827 C C . GLU B 1 16 ? 12.789 14.883 7.262 1 93.12 16 GLU B C 1
ATOM 829 O O . GLU B 1 16 ? 13.805 15.438 7.684 1 93.12 16 GLU B O 1
ATOM 834 N N . GLN B 1 17 ? 11.742 15.516 6.965 1 91.38 17 GLN B N 1
ATOM 835 C CA . GLN B 1 17 ? 11.68 16.969 7.027 1 91.38 17 GLN B CA 1
ATOM 836 C C . GLN B 1 17 ? 11.32 17.453 8.43 1 91.38 17 GLN B C 1
ATOM 838 O O . GLN B 1 17 ? 11.336 18.656 8.711 1 91.38 17 GLN B O 1
ATOM 843 N N . ASP B 1 18 ? 11.062 16.484 9.289 1 85.06 18 ASP B N 1
ATOM 844 C CA . ASP B 1 18 ? 10.672 16.844 10.648 1 85.06 18 ASP B CA 1
ATOM 845 C C . ASP B 1 18 ? 11.867 17.359 11.438 1 85.06 18 ASP B C 1
ATOM 847 O O . ASP B 1 18 ? 1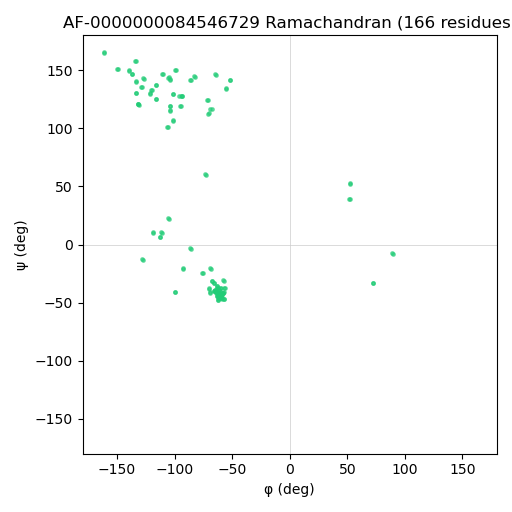2.391 16.672 12.32 1 85.06 18 ASP B O 1
ATOM 851 N N . GLN B 1 19 ? 12.586 18.438 11.102 1 77.62 19 GLN B N 1
ATOM 852 C CA . GLN B 1 19 ? 13.742 18.969 11.797 1 77.62 19 GLN B CA 1
ATOM 853 C C . GLN B 1 19 ? 13.562 20.453 12.094 1 77.62 19 GLN B C 1
ATOM 855 O O . GLN B 1 19 ? 14.242 21 12.969 1 77.62 19 GLN B O 1
ATOM 860 N N . SER B 1 20 ? 12.602 21.078 11.5 1 71.25 20 SER B N 1
ATOM 861 C CA . SER B 1 20 ? 12.625 22.547 11.484 1 71.25 20 SER B CA 1
ATOM 862 C C . SER B 1 20 ? 11.602 23.125 12.453 1 71.25 20 SER B C 1
ATOM 864 O O . SER B 1 20 ? 11.398 24.344 12.492 1 71.25 20 SER B O 1
ATOM 866 N N . GLY B 1 21 ? 11.18 22.469 13.406 1 78.25 21 GLY B N 1
ATOM 867 C CA . GLY B 1 21 ? 10.227 23.031 14.344 1 78.25 21 GLY B CA 1
ATOM 868 C C . GLY B 1 21 ? 8.828 23.172 13.766 1 78.25 21 GLY B C 1
ATOM 869 O O . GLY B 1 21 ? 7.84 23.172 14.508 1 78.25 21 GLY B O 1
ATOM 870 N N . GLU B 1 22 ? 8.773 23.438 12.453 1 88.12 22 GLU B N 1
ATOM 871 C CA . GLU B 1 22 ? 7.449 23.453 11.844 1 88.12 22 GLU B CA 1
ATOM 872 C C . GLU B 1 22 ? 7 22.031 11.484 1 88.12 22 GLU B C 1
ATOM 874 O O . GLU B 1 22 ? 7.824 21.172 11.172 1 88.12 22 GLU B O 1
ATOM 879 N N . VAL B 1 23 ? 5.746 21.859 11.641 1 93.69 23 VAL B N 1
ATOM 880 C CA . VAL B 1 23 ? 5.18 20.547 11.305 1 93.69 23 VAL B CA 1
ATOM 881 C C . VAL B 1 23 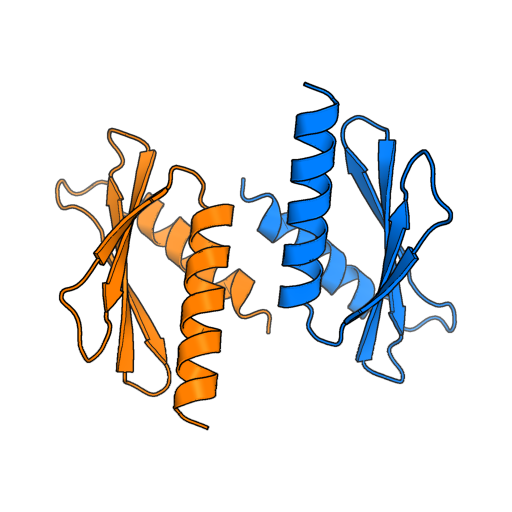? 5.191 20.359 9.789 1 93.69 23 VAL B C 1
ATOM 883 O O . VAL B 1 23 ? 4.508 21.094 9.062 1 93.69 23 VAL B O 1
ATOM 886 N N . PRO B 1 24 ? 5.996 19.453 9.359 1 95.81 24 PRO B N 1
ATOM 887 C CA . PRO B 1 24 ? 6.008 19.203 7.914 1 95.81 24 PRO B CA 1
ATOM 888 C C . PRO B 1 24 ? 4.68 18.656 7.398 1 95.81 24 PRO B C 1
ATOM 890 O O . PRO B 1 24 ? 4.023 17.875 8.086 1 95.81 24 PRO B O 1
ATOM 893 N N . SER B 1 25 ? 4.305 19.031 6.141 1 97.25 25 SER B N 1
ATOM 894 C CA . SER B 1 25 ? 3.045 18.594 5.559 1 97.25 25 SER B CA 1
ATOM 895 C C . SER B 1 25 ? 3.148 18.469 4.043 1 97.25 25 SER B C 1
ATOM 897 O O . SER B 1 25 ? 4 19.109 3.42 1 97.25 25 SER B O 1
ATOM 899 N N . ARG B 1 26 ? 2.385 17.594 3.453 1 97.31 26 ARG B N 1
ATOM 900 C CA . ARG B 1 26 ? 2.283 17.375 2.014 1 97.31 26 ARG B CA 1
ATOM 901 C C . ARG B 1 26 ? 0.83 17.188 1.59 1 97.31 26 ARG B C 1
ATOM 903 O O . ARG B 1 26 ? 0.027 16.641 2.34 1 97.31 26 ARG B O 1
ATOM 910 N N . PHE B 1 27 ? 0.573 17.672 0.377 1 97.62 27 PHE B N 1
ATOM 911 C CA . PHE B 1 27 ? -0.734 17.438 -0.224 1 97.62 27 PHE B CA 1
ATOM 912 C C . PHE B 1 27 ? -0.678 16.281 -1.207 1 97.62 27 PHE B C 1
ATOM 914 O O . PHE B 1 27 ? 0.355 16.047 -1.838 1 97.62 27 PHE B O 1
ATOM 921 N N . PHE B 1 28 ? -1.74 15.602 -1.356 1 98.31 28 PHE B N 1
ATOM 922 C CA . PHE B 1 28 ? -1.964 14.633 -2.42 1 98.31 28 PHE B CA 1
ATOM 923 C C . PHE B 1 28 ? -3.17 15.023 -3.266 1 98.31 28 PHE B C 1
ATOM 925 O O . PHE B 1 28 ? -4.219 15.383 -2.73 1 98.31 28 PHE B O 1
ATOM 932 N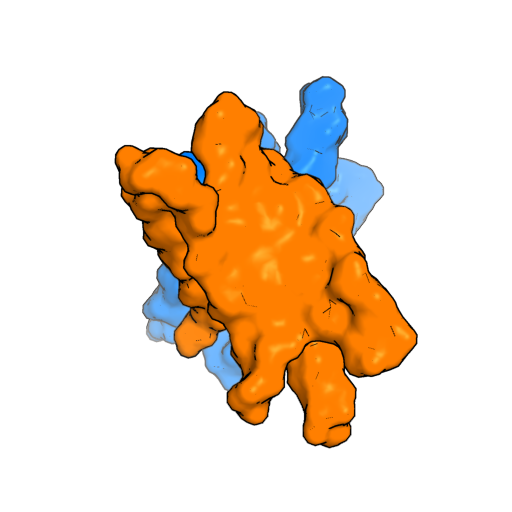 N . GLU B 1 29 ? -2.92 14.945 -4.52 1 96.75 29 GLU B N 1
ATOM 933 C CA . GLU B 1 29 ? -3.904 15.5 -5.441 1 96.75 29 GLU B CA 1
ATOM 934 C C . GLU B 1 29 ? -4.188 14.539 -6.594 1 96.75 29 GLU B C 1
ATOM 936 O O . GLU B 1 29 ? -3.393 13.633 -6.863 1 96.75 29 GLU B O 1
ATOM 941 N N . LEU B 1 30 ? -5.391 14.742 -7.215 1 95.12 30 LEU B N 1
ATOM 942 C CA . LEU B 1 30 ? -5.781 14.07 -8.453 1 95.12 30 LEU B CA 1
ATOM 943 C C . LEU B 1 30 ? -6.32 15.07 -9.461 1 95.12 30 LEU B C 1
ATOM 945 O O . LEU B 1 30 ? -7.312 15.758 -9.203 1 95.12 30 LEU B O 1
ATOM 949 N N . ASN B 1 31 ? -5.641 15.148 -10.664 1 93.38 31 ASN B N 1
ATOM 950 C CA . ASN B 1 31 ? -6.07 16.031 -11.742 1 93.38 31 ASN B CA 1
ATOM 951 C C . ASN B 1 31 ? -6.262 17.469 -11.25 1 93.38 31 ASN B C 1
ATOM 953 O O . ASN B 1 31 ? -7.277 18.094 -11.547 1 93.38 31 ASN B O 1
ATOM 957 N N . GLY B 1 32 ? -5.391 17.891 -10.398 1 92.19 32 GLY B N 1
ATOM 958 C CA . GLY B 1 32 ? -5.371 19.281 -9.953 1 92.19 32 GLY B CA 1
ATOM 959 C C . GLY B 1 32 ? -6.246 19.516 -8.734 1 92.19 32 GLY B C 1
ATOM 960 O O . GLY B 1 32 ? -6.238 20.625 -8.172 1 92.19 32 GLY B O 1
ATOM 961 N N . LYS B 1 33 ? -7.023 18.578 -8.312 1 93.62 33 LYS B N 1
ATOM 962 C CA . LYS B 1 33 ? -7.867 18.688 -7.121 1 93.62 33 LYS B CA 1
ATOM 963 C C . LYS B 1 33 ? -7.172 18.109 -5.895 1 93.62 33 LYS B C 1
ATOM 965 O O . LYS B 1 33 ? -6.727 16.969 -5.914 1 93.62 33 LYS B O 1
ATOM 970 N N . ARG B 1 34 ? -7.121 18.891 -4.859 1 94.69 34 ARG B N 1
ATOM 971 C CA . ARG B 1 34 ? -6.57 18.406 -3.6 1 94.69 34 ARG B CA 1
ATOM 972 C C . ARG B 1 34 ? -7.512 17.406 -2.941 1 94.69 34 ARG B C 1
ATOM 974 O O . ARG B 1 34 ? -8.664 17.734 -2.639 1 94.69 34 ARG B O 1
ATOM 981 N N . VAL B 1 35 ? -6.949 16.328 -2.717 1 96.44 35 VAL B N 1
ATOM 982 C CA . VAL B 1 35 ? -7.754 15.234 -2.174 1 96.44 35 VAL B CA 1
ATOM 983 C C . VAL B 1 35 ? -7.543 15.133 -0.664 1 96.44 35 VAL B C 1
ATOM 985 O O . VAL B 1 35 ? -8.5 14.953 0.091 1 96.44 35 VAL B O 1
ATOM 988 N N . CYS B 1 36 ? -6.266 15.297 -0.266 1 98.12 36 CYS B N 1
ATOM 989 C CA . CYS B 1 36 ? -5.965 15.195 1.158 1 98.12 36 CYS B CA 1
ATOM 990 C C . CYS B 1 36 ? -4.621 15.844 1.479 1 98.12 36 CYS B C 1
ATOM 992 O O . CYS B 1 36 ? -3.877 16.219 0.572 1 98.12 36 CYS B O 1
ATOM 994 N N . GLN B 1 37 ? -4.465 16.047 2.771 1 98.12 37 GLN B N 1
ATOM 995 C CA . GLN B 1 37 ? -3.199 16.516 3.312 1 98.12 37 GLN B CA 1
ATOM 996 C C . GLN B 1 37 ? -2.697 15.609 4.43 1 98.12 37 GLN B C 1
ATOM 998 O O . GLN B 1 37 ? -3.488 15.102 5.223 1 98.12 37 GLN B O 1
ATOM 1003 N N . VAL B 1 38 ? -1.359 15.438 4.434 1 98.62 38 VAL B N 1
ATOM 1004 C CA . VAL B 1 38 ? -0.754 14.664 5.512 1 98.62 38 VAL B CA 1
ATOM 1005 C C . VAL B 1 38 ? 0.257 15.523 6.262 1 98.62 38 VAL B C 1
ATOM 1007 O O . VAL B 1 38 ? 1.081 16.203 5.648 1 98.62 38 VAL B O 1
ATOM 1010 N N . LYS B 1 39 ? 0.124 15.539 7.527 1 97.56 39 LYS B N 1
ATOM 1011 C CA . LYS B 1 39 ? 1.107 16.141 8.43 1 97.56 39 LYS B CA 1
ATOM 1012 C C . LYS B 1 39 ? 1.831 15.062 9.234 1 97.56 39 LYS B C 1
ATOM 1014 O O . LYS B 1 39 ? 1.24 14.031 9.586 1 97.56 39 LYS B O 1
ATOM 1019 N N . TYR B 1 40 ? 3.094 15.336 9.516 1 97.81 40 TYR B N 1
ATOM 1020 C CA . TYR B 1 40 ? 3.859 14.398 10.328 1 97.81 40 TYR B CA 1
ATOM 1021 C C . TYR B 1 40 ? 4.27 15.047 11.648 1 97.81 40 TYR B C 1
ATOM 1023 O O . TYR B 1 40 ? 4.863 16.125 11.664 1 97.81 40 TYR B O 1
ATOM 1031 N N . PHE B 1 41 ? 3.902 14.383 12.695 1 95.75 41 PHE B N 1
ATOM 1032 C CA . PHE B 1 41 ? 4.301 14.781 14.039 1 95.75 41 PHE B CA 1
ATOM 1033 C C . PHE B 1 41 ? 5.371 13.844 14.594 1 95.75 41 PHE B C 1
ATOM 1035 O O . PHE B 1 41 ? 5.062 12.758 15.086 1 95.75 41 PHE B O 1
ATOM 1042 N N . GLY B 1 42 ? 6.582 14.258 14.555 1 93.75 42 GLY B N 1
ATOM 1043 C CA . GLY B 1 42 ? 7.738 13.461 14.938 1 93.75 42 GLY B CA 1
ATOM 1044 C C . GLY B 1 42 ? 7.766 13.117 16.406 1 93.75 42 GLY B C 1
ATOM 1045 O O . GLY B 1 42 ? 8.289 12.07 16.797 1 93.75 42 GLY B O 1
ATOM 1046 N N . THR B 1 43 ? 7.262 14.031 17.25 1 92.94 43 THR B N 1
ATOM 1047 C CA . THR B 1 43 ? 7.281 13.805 18.703 1 92.94 43 THR B CA 1
ATOM 1048 C C . THR B 1 43 ? 6.57 12.5 19.047 1 92.94 43 THR B C 1
ATOM 1050 O O . THR B 1 43 ? 7.035 11.75 19.922 1 92.94 43 THR B O 1
ATOM 1053 N N . ASN B 1 44 ? 5.441 12.188 18.297 1 93.19 44 ASN B N 1
ATOM 1054 C CA . ASN B 1 44 ? 4.672 10.977 18.578 1 93.19 44 ASN B CA 1
ATOM 1055 C C . ASN B 1 44 ? 4.77 9.977 17.438 1 93.19 44 ASN B C 1
ATOM 1057 O O . ASN B 1 44 ? 4.086 8.945 17.438 1 93.19 44 ASN B O 1
ATOM 1061 N N . ASP B 1 45 ? 5.594 10.281 16.5 1 94.25 45 ASP B N 1
ATOM 1062 C CA . ASP B 1 45 ? 5.746 9.422 15.328 1 94.25 45 ASP B CA 1
ATOM 1063 C C . ASP B 1 45 ? 4.391 9.133 14.68 1 94.25 45 ASP B C 1
ATOM 1065 O O . ASP B 1 45 ? 4.035 7.977 14.461 1 94.25 45 ASP B O 1
ATOM 1069 N N . THR B 1 46 ? 3.613 10.242 14.367 1 97.25 46 THR B N 1
ATOM 1070 C CA . THR B 1 46 ? 2.234 10.117 13.906 1 97.25 46 THR B CA 1
ATOM 1071 C C . THR B 1 46 ? 2.016 10.914 12.625 1 97.25 46 THR B C 1
ATOM 1073 O O . THR B 1 46 ? 2.502 12.039 12.492 1 97.25 46 THR B O 1
ATOM 1076 N N . PHE B 1 47 ? 1.333 10.242 11.734 1 98.19 47 PHE B N 1
ATOM 1077 C CA . PHE B 1 47 ? 0.806 10.93 10.555 1 98.19 47 PHE B CA 1
ATOM 1078 C C . PHE B 1 47 ? -0.63 11.383 10.797 1 98.19 47 PHE B C 1
ATOM 1080 O O . PHE B 1 47 ? -1.461 10.609 11.273 1 98.19 47 PHE B O 1
ATOM 1087 N N . GLU B 1 48 ? -0.845 12.578 10.562 1 98.56 48 GLU B N 1
ATOM 1088 C CA . GLU B 1 48 ? -2.227 13.047 10.57 1 98.56 48 GLU B CA 1
ATOM 1089 C C . GLU B 1 48 ? -2.738 13.258 9.148 1 98.56 48 GLU B C 1
ATOM 1091 O O . GLU B 1 48 ? -2.246 14.125 8.422 1 98.56 48 GLU B O 1
ATOM 1096 N N . LEU B 1 49 ? -3.727 12.484 8.742 1 98.62 49 LEU B N 1
ATOM 1097 C CA . LEU B 1 49 ? -4.367 12.594 7.434 1 98.62 49 LEU B CA 1
ATOM 1098 C C . LEU B 1 49 ? -5.617 13.461 7.508 1 98.62 49 LEU B C 1
ATOM 1100 O O . LEU B 1 49 ? -6.539 13.164 8.266 1 98.62 49 LEU B O 1
ATOM 1104 N N . GLU B 1 50 ? -5.551 14.484 6.777 1 97.88 50 GLU B N 1
ATOM 1105 C CA . GLU B 1 50 ? -6.719 15.352 6.621 1 97.88 50 GLU B CA 1
ATOM 1106 C C . GLU B 1 50 ? -7.391 15.133 5.27 1 97.88 50 GLU B C 1
ATOM 1108 O O . GLU B 1 50 ? -6.789 15.383 4.223 1 97.88 50 GLU B O 1
ATOM 1113 N N . VAL B 1 51 ? -8.648 14.711 5.262 1 96.88 51 VAL B N 1
ATOM 1114 C CA . VAL B 1 51 ? -9.367 14.359 4.039 1 96.88 51 VAL B CA 1
ATOM 1115 C C . VAL B 1 51 ? -10.297 15.508 3.646 1 96.88 51 VAL B C 1
ATOM 1117 O O . VAL B 1 51 ? -11.07 16 4.473 1 96.88 51 VAL B O 1
ATOM 1120 N N . TYR B 1 52 ? -10.125 15.844 2.348 1 93.25 52 TYR B N 1
ATOM 1121 C CA . TYR B 1 52 ? -10.953 16.938 1.847 1 93.25 52 TYR B CA 1
ATOM 1122 C C . TYR B 1 52 ? -12.133 16.406 1.037 1 93.25 52 TYR B C 1
ATOM 1124 O O . TYR B 1 52 ? -11.945 15.633 0.087 1 93.25 52 TYR B O 1
ATOM 1132 N N . ASP B 1 53 ? -13.32 16.469 1.608 1 79.88 53 ASP B N 1
ATOM 1133 C CA . ASP B 1 53 ? -14.531 16.141 0.869 1 79.88 53 ASP B CA 1
ATOM 1134 C C . ASP B 1 53 ? -15.312 17.406 0.507 1 79.88 53 ASP B C 1
ATOM 1136 O O . ASP B 1 53 ? -15.344 18.375 1.28 1 79.88 53 ASP B O 1
ATOM 1140 N N . LYS B 1 54 ? -15.891 17.344 -0.658 1 70.94 54 LYS B N 1
ATOM 1141 C CA . LYS B 1 54 ? -16.578 18.5 -1.199 1 70.94 54 LYS B CA 1
ATOM 1142 C C . LYS B 1 54 ? -17.688 18.969 -0.261 1 70.94 54 LYS B C 1
ATOM 1144 O O . LYS B 1 54 ? -17.906 20.172 -0.086 1 70.94 54 LYS B O 1
ATOM 1149 N N . ASP B 1 55 ? -18.188 18.109 0.367 1 74.31 55 ASP B N 1
ATOM 1150 C CA . ASP B 1 55 ? -19.422 18.531 1.018 1 74.31 55 ASP B CA 1
ATOM 1151 C C . ASP B 1 55 ? -19.312 18.422 2.537 1 74.31 55 ASP B C 1
ATOM 1153 O O . ASP B 1 55 ? -20.312 18.547 3.25 1 74.31 55 ASP B O 1
ATOM 1157 N N . GLN B 1 56 ? -18.172 18.188 2.938 1 76.62 56 GLN B N 1
ATOM 1158 C CA . GLN B 1 56 ? -18.047 18.031 4.383 1 76.62 56 GLN B CA 1
ATOM 1159 C C . GLN B 1 56 ? -16.781 18.703 4.91 1 76.62 56 GLN B C 1
ATOM 1161 O O . GLN B 1 56 ? -15.891 19.047 4.137 1 76.62 56 GLN B O 1
ATOM 1166 N N . LYS B 1 57 ? -16.891 19.141 6.16 1 86.31 57 LYS B N 1
ATOM 1167 C CA . LYS B 1 57 ? -15.703 19.625 6.848 1 86.31 57 LYS B CA 1
ATOM 1168 C C . LYS B 1 57 ? -14.578 18.594 6.777 1 86.31 57 LYS B C 1
ATOM 1170 O O . LYS B 1 57 ? -14.828 17.391 6.836 1 86.31 57 LYS B O 1
ATOM 1175 N N . PRO B 1 58 ? -13.406 19.078 6.617 1 88.25 58 PRO B N 1
ATOM 1176 C CA . PRO B 1 58 ? -12.273 18.141 6.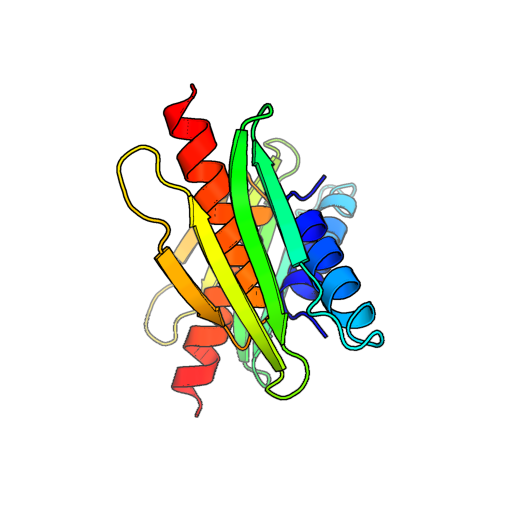605 1 88.25 58 PRO B CA 1
ATOM 1177 C C . PRO B 1 58 ? -12.211 17.266 7.855 1 88.25 58 PRO B C 1
ATOM 1179 O O . PRO B 1 58 ? -12.453 17.75 8.961 1 88.25 58 PRO B O 1
ATOM 1182 N N . GLN B 1 59 ? -11.992 16.016 7.582 1 93.5 59 GLN B N 1
ATOM 1183 C CA . GLN B 1 59 ? -11.805 15.047 8.664 1 93.5 59 GLN B CA 1
ATOM 1184 C C . GLN B 1 59 ? -10.336 14.68 8.828 1 93.5 59 GLN B C 1
ATOM 1186 O O . GLN B 1 59 ? -9.609 14.547 7.844 1 93.5 59 GLN B O 1
ATOM 1191 N N . LYS B 1 60 ? -9.984 14.516 10.156 1 96.06 60 LYS B N 1
ATOM 1192 C CA . LYS B 1 60 ? -8.594 14.195 10.461 1 96.06 60 LYS B CA 1
ATOM 1193 C C . LYS B 1 60 ? -8.477 12.82 11.117 1 96.06 60 LYS B C 1
ATOM 1195 O O . LYS B 1 60 ? -9.273 12.477 12 1 96.06 60 LYS B O 1
ATOM 1200 N N . TYR B 1 61 ? -7.5 12.086 10.68 1 97.31 61 TYR B N 1
ATOM 1201 C CA . TYR B 1 61 ? -7.254 10.75 11.195 1 97.31 61 TYR B CA 1
ATOM 1202 C C . TYR B 1 61 ? -5.777 10.547 11.508 1 97.31 61 TYR B C 1
ATOM 1204 O O . TYR B 1 61 ? -4.914 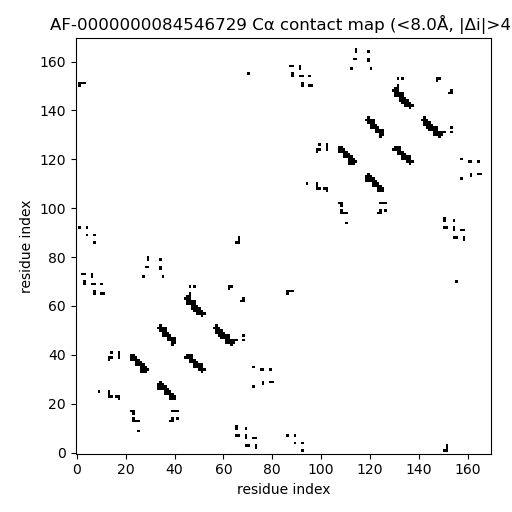10.867 10.688 1 97.31 61 TYR B O 1
ATOM 1212 N N . PRO B 1 62 ? -5.48 10.047 12.719 1 98 62 PRO B N 1
ATOM 1213 C CA . PRO B 1 62 ? -4.094 9.727 13.055 1 98 62 PRO B CA 1
ATOM 1214 C C . PRO B 1 62 ? -3.686 8.328 12.609 1 98 62 PRO B C 1
ATOM 1216 O O . PRO B 1 62 ? -4.5 7.402 12.648 1 98 62 PRO B O 1
ATOM 1219 N N . PHE B 1 63 ? -2.479 8.203 12.148 1 98.06 63 PHE B N 1
ATOM 1220 C CA . PHE B 1 63 ? -1.851 6.93 11.836 1 98.06 63 PHE B CA 1
ATOM 1221 C C . PHE B 1 63 ? -0.438 6.867 12.406 1 98.06 63 PHE B C 1
ATOM 1223 O O . PHE B 1 63 ? 0.3 7.852 12.359 1 98.06 63 PHE B O 1
ATOM 1230 N N . ASP B 1 64 ? -0.109 5.75 12.906 1 97.19 64 ASP B N 1
ATOM 1231 C CA . ASP B 1 64 ? 1.247 5.578 13.422 1 97.19 64 ASP B CA 1
ATOM 1232 C C . ASP B 1 64 ? 2.045 4.609 12.547 1 97.19 64 ASP B C 1
ATOM 1234 O O . ASP B 1 64 ? 3.119 4.152 12.945 1 97.19 64 ASP B O 1
ATOM 1238 N N . ASN B 1 65 ? 1.456 4.312 11.445 1 96.94 65 ASN B N 1
ATOM 1239 C CA . ASN B 1 65 ? 2.059 3.377 10.5 1 96.94 65 ASN B CA 1
ATOM 1240 C C . ASN B 1 65 ? 2.047 3.932 9.078 1 96.94 65 ASN B C 1
ATOM 1242 O O . ASN B 1 65 ? 0.98 4.199 8.523 1 96.94 65 ASN B O 1
ATOM 1246 N N . ILE B 1 66 ? 3.215 4.051 8.516 1 97.94 66 ILE B N 1
ATOM 1247 C CA . ILE B 1 66 ? 3.375 4.66 7.195 1 97.94 66 ILE B CA 1
ATOM 1248 C C . ILE B 1 66 ? 2.645 3.822 6.148 1 97.94 66 ILE B C 1
ATOM 1250 O O . ILE B 1 66 ? 2.07 4.367 5.203 1 97.94 66 ILE B O 1
ATOM 1254 N N . ASP B 1 67 ? 2.648 2.463 6.309 1 98.62 67 ASP B N 1
ATOM 1255 C CA . ASP B 1 67 ? 1.988 1.596 5.336 1 98.62 67 ASP B CA 1
ATOM 1256 C C . ASP B 1 67 ? 0.478 1.82 5.336 1 98.62 67 ASP B C 1
ATOM 1258 O O . ASP B 1 67 ? -0.134 1.96 4.277 1 98.62 67 ASP B O 1
ATOM 1262 N N . MET B 1 68 ? -0.039 1.99 6.52 1 98 68 MET B N 1
ATOM 1263 C CA . MET B 1 68 ? -1.477 2.211 6.645 1 98 68 MET B CA 1
ATOM 1264 C C . MET B 1 68 ? -1.864 3.586 6.109 1 98 68 MET B C 1
ATOM 1266 O O . MET B 1 68 ? -2.92 3.74 5.492 1 98 68 MET B O 1
ATOM 1270 N N . THR B 1 69 ? -1.01 4.543 6.359 1 98.62 69 THR B N 1
ATOM 1271 C CA . THR B 1 69 ? -1.24 5.887 5.836 1 98.62 69 THR B CA 1
ATOM 1272 C C . THR B 1 69 ? -1.247 5.875 4.309 1 98.62 69 THR B C 1
ATOM 1274 O O . THR B 1 69 ? -2.15 6.434 3.684 1 98.62 69 THR B O 1
ATOM 1277 N N . ALA B 1 70 ? -0.292 5.215 3.73 1 98.69 70 ALA B N 1
ATOM 1278 C CA . ALA B 1 70 ? -0.168 5.145 2.277 1 98.69 70 ALA B CA 1
ATOM 1279 C C . ALA B 1 70 ? -1.386 4.469 1.654 1 98.69 70 ALA B C 1
ATOM 1281 O O . ALA B 1 70 ? -1.89 4.914 0.621 1 98.69 70 ALA B O 1
ATOM 1282 N N . ILE B 1 71 ? -1.822 3.348 2.273 1 98.69 71 ILE B N 1
ATOM 1283 C CA . ILE B 1 71 ? -2.973 2.609 1.762 1 98.69 71 ILE B CA 1
ATOM 1284 C C . ILE B 1 71 ? -4.211 3.504 1.778 1 98.69 71 ILE B C 1
ATOM 1286 O O . ILE B 1 71 ? -4.969 3.543 0.807 1 98.69 71 ILE B O 1
ATOM 1290 N N . GLU B 1 72 ? -4.395 4.238 2.895 1 98.12 72 GLU B N 1
ATOM 1291 C CA . GLU B 1 72 ? -5.547 5.133 2.984 1 98.12 72 GLU B CA 1
ATOM 1292 C C . GLU B 1 72 ? -5.496 6.203 1.899 1 98.12 72 GLU B C 1
ATOM 1294 O O . GLU B 1 72 ? -6.512 6.496 1.263 1 98.12 72 GLU B O 1
ATOM 1299 N N . ILE B 1 73 ? -4.344 6.816 1.702 1 98.5 73 ILE B N 1
ATOM 1300 C CA . ILE B 1 73 ? -4.176 7.84 0.677 1 98.5 73 ILE B CA 1
ATOM 1301 C C . ILE B 1 73 ? -4.484 7.25 -0.697 1 98.5 73 ILE B C 1
ATOM 1303 O O . ILE B 1 73 ? -5.195 7.863 -1.498 1 98.5 73 ILE B O 1
ATOM 1307 N N . TYR B 1 74 ? -3.945 6.062 -0.931 1 98.38 74 TYR B N 1
ATOM 1308 C CA . TYR B 1 74 ? -4.18 5.387 -2.203 1 98.38 74 TYR B CA 1
ATOM 1309 C C . TYR B 1 74 ? -5.672 5.191 -2.447 1 98.38 74 TYR B C 1
ATOM 1311 O O . TYR B 1 74 ? -6.172 5.473 -3.541 1 98.38 74 TYR B O 1
ATOM 1319 N N . GLU B 1 75 ? -6.387 4.723 -1.489 1 97.38 75 GLU B N 1
ATOM 1320 C CA . GLU B 1 75 ? -7.82 4.477 -1.615 1 97.38 75 GLU B CA 1
ATOM 1321 C C . GLU B 1 75 ? -8.578 5.773 -1.858 1 97.38 75 GLU B C 1
ATOM 1323 O O . GLU B 1 75 ? -9.531 5.805 -2.645 1 97.38 75 GLU B O 1
ATOM 1328 N N . LEU B 1 76 ? -8.188 6.824 -1.147 1 96.94 76 LEU B N 1
ATOM 1329 C CA . LEU B 1 76 ? -8.828 8.117 -1.35 1 96.94 76 LEU B CA 1
ATOM 1330 C C . LEU B 1 76 ? -8.648 8.594 -2.787 1 96.94 76 LEU B C 1
ATOM 1332 O O . LEU B 1 76 ? -9.586 9.102 -3.4 1 96.94 76 LEU B O 1
ATOM 1336 N N . LEU B 1 77 ? -7.441 8.453 -3.324 1 97.25 77 LEU B N 1
ATOM 1337 C CA . LEU B 1 77 ? -7.168 8.875 -4.691 1 97.25 77 LEU B CA 1
ATOM 1338 C C . LEU B 1 77 ? -7.969 8.055 -5.691 1 97.25 77 LEU B C 1
ATOM 1340 O O . LEU B 1 77 ? -8.469 8.586 -6.684 1 97.25 77 LEU B O 1
ATOM 1344 N N . GLN B 1 78 ? -8.062 6.742 -5.426 1 96.5 78 GLN B N 1
ATOM 1345 C CA . GLN B 1 78 ? -8.859 5.887 -6.297 1 96.5 78 GLN B CA 1
ATOM 1346 C C . GLN B 1 78 ? -10.328 6.301 -6.27 1 96.5 78 GLN B C 1
ATOM 1348 O O . GLN B 1 78 ? -11 6.297 -7.301 1 96.5 78 GLN B O 1
ATOM 1353 N N . GLU B 1 79 ? -10.82 6.551 -5.047 1 95.25 79 GLU B N 1
ATOM 1354 C CA . GLU B 1 79 ? -12.203 6.996 -4.914 1 95.25 79 GLU B CA 1
ATOM 1355 C C . GLU B 1 79 ? -12.445 8.289 -5.688 1 95.25 79 GLU B C 1
ATOM 1357 O O . GLU B 1 79 ? -13.453 8.422 -6.391 1 95.25 79 GLU B O 1
ATOM 1362 N N . GLU B 1 80 ? -11.531 9.25 -5.523 1 94.62 80 GLU B N 1
ATOM 1363 C CA . GLU B 1 80 ? -11.641 10.516 -6.25 1 94.62 80 GLU B CA 1
ATOM 1364 C C . GLU B 1 80 ? -11.617 10.289 -7.758 1 94.62 80 GLU B C 1
ATOM 1366 O O . GLU B 1 80 ? -12.367 10.93 -8.5 1 94.62 80 GLU B O 1
ATOM 1371 N N . ASN B 1 81 ? -10.727 9.383 -8.234 1 95.75 81 ASN B N 1
ATOM 1372 C CA . ASN B 1 81 ? -10.625 9.055 -9.656 1 95.75 81 ASN B CA 1
ATOM 1373 C C . ASN B 1 81 ? -11.953 8.539 -10.203 1 95.75 81 ASN B C 1
ATOM 1375 O O . ASN B 1 81 ? -12.352 8.891 -11.32 1 95.75 81 ASN B O 1
ATOM 1379 N N . ASN B 1 82 ? -12.609 7.719 -9.438 1 95 82 ASN B N 1
ATOM 1380 C CA . ASN B 1 82 ? -13.898 7.148 -9.82 1 95 82 ASN B CA 1
ATOM 1381 C C . ASN B 1 82 ? -14.992 8.211 -9.875 1 95 82 ASN B C 1
ATOM 1383 O O . ASN B 1 82 ? -15.93 8.109 -10.672 1 95 82 ASN B O 1
ATOM 1387 N N . ASN B 1 83 ? -14.82 9.133 -9.047 1 91.75 83 ASN B N 1
ATOM 1388 C CA . ASN B 1 83 ? -15.805 10.203 -8.984 1 91.75 83 ASN B CA 1
ATOM 1389 C C . ASN B 1 83 ? -15.648 11.172 -10.148 1 91.75 83 ASN B C 1
ATOM 1391 O O . ASN B 1 83 ? -16.609 11.859 -10.531 1 91.75 83 ASN B O 1
ATOM 1395 N N . GLN B 1 84 ? -14.422 11.227 -10.703 1 85.88 84 GLN B N 1
ATOM 1396 C CA . GLN B 1 84 ? -14.164 12.148 -11.812 1 85.88 84 GLN B CA 1
ATOM 1397 C C . GLN B 1 84 ? -14.375 11.453 -13.156 1 85.88 84 GLN B C 1
ATOM 1399 O O . GLN B 1 84 ? -14.469 12.117 -14.195 1 85.88 84 GLN B O 1
ATOM 1404 N N . ALA B 1 85 ? -14.344 10.18 -13.242 1 71.06 85 ALA B N 1
ATOM 1405 C CA . ALA B 1 85 ? -14.562 9.438 -14.484 1 71.06 85 ALA B CA 1
ATOM 1406 C C . ALA B 1 85 ? -16.031 9.484 -14.898 1 71.06 85 ALA B C 1
ATOM 1408 O O . ALA B 1 85 ? -16.922 9.586 -14.047 1 71.06 85 ALA B O 1
#

Sequence (170 aa):
MSQLMGIIQRLKTLQEQDQSGEVPSRFFELNGKRVCQVKYFGTNDTFELEVYDKDQKPQKYPFDNIDMTAIEIYELLQEENNNQAMSQLMGIIQRLKTLQEQDQSGEVPSRFFELNGKRVCQVKYFGTNDTFELEVYDKDQKPQKYPFDNIDMTAIEIYELLQEENNNQA

pLDDT: mean 93.6, std 7.08, range [70.69, 98.69]

Foldseek 3Di:
DDPLVVLLVVVVVLLVPPPPPDWGKDFDDDPPHTAWMWTADNVLCWIWIWGDDPVDDIDIDIDNDSSVVSVVSVVSRVVVVVVVD/DDPLVVLLVVVVVLLVPPPPPDWGKDFDDDPPHTAWMWTADNVLCWIWIWGDDPVDDIDIDIDNDSSVVSVVSVVSRVVVVVVVD

InterPro domains:
  IPR014904 YkuJ-like [PF08796] (7-77)
  IPR014904 YkuJ-like [PIRSF037356] (1-78)
  IPR038073 YkuJ-like superfamily [G3DSA:3.30.720.20] (1-85)
  IPR038073 YkuJ-like superfamily [SSF143567] (2-78)

Organism: NCBI:txid1508404

Radius of gyration: 17.88 Å; Cα contacts (8 Å, |Δi|>4): 262; chains: 2; bounding box: 33×49×40 Å

=== Feature glossary ===
Annotated list of the representations used here:

Nearest PDB structures. The Foldseek neighbor list gives the closest experimentally determined structures in the PDB, ranked by structural alignment. TM-score near 1 means near-identical fold; near 0.3 means only rough topology match. This is how one finds what a novel AlphaFold prediction most resembles in the solved-structure universe.

Foldseek 3Di. Foldseek's 3Di representation compresses backbone geometry into a per-residue letter drawn from a learned twenty-state alphabet. It captures the tertiary interaction pattern around each residue — which residues are packed against it in space, regardless of where they are in sequence.

Radius of gyration, Cα contacts, bounding box. Radius of gyration (Rg) is the root-mean-square distance of Cα atoms from their centroid — a single number for overall size and compactness. A globular domain of N residues has Rg ≈ 2.2·N^0.38 Å; an extended or disordered chain has a much larger Rg. The Cα contact count is the number of residue pairs whose Cα atoms are within 8 Å and are more than four positions apart in sequence — a standard proxy for tertiary packing density. The bounding box is the smallest axis-aligned box enclosing all Cα atoms.

InterPro / GO / CATH / organism. The annotation block draws on four external resources. InterPro: which protein families and domains the sequence belongs to. GO: standardized terms for what the protein does, what process it participates in, and where in the cell it acts. CATH: which structural fold it has in the CATH hierarchy. Organism: the species of origin.

mmCIF coordinates. The mmCIF block holds the 3D Cartesian coordinates of each backbone atom (N, Cα, C, O) in ångströms. mmCIF is the PDB's canonical archive format — a tagged-loop text representation of the atomic model.

pLDDT. pLDDT is the predicted lDDT-Cα score: AlphaFold's confidence that the local environment of each residue (all inter-atomic distances within 15 Å) is correctly placed. It is a per-residue number between 0 and 100, with higher meaning more reliable.

Backbone torsions (φ/ψ). φ (phi) and ψ (psi) are the two rotatable backbone dihedrals per residue: φ is the C(i-1)–N–Cα–C torsion, ψ is the N–Cα–C–N(i+1) torsion, both in degrees on (−180°, 180°]. α-helical residues cluster near (−60°, −45°); β-strand residues near (−120°, +130°). A Ramachandran plot is simply a scatter of (φ, ψ) for every residue.

B-factor. For experimental (PDB) structures, the B-factor (temperature factor) quantifies the positional spread of each atom in the crystal — a combination of thermal vibration and static disorder — in units of Å². High B-factors mark flexible loops or poorly resolved regions; low B-factors mark the rigid, well-ordered core.

Secondary structure (3-state, P-SEA). SS3 is a coarse helix/strand/coil call (letters a/b/c) made by the P-SEA algorithm from inter-Cα distances and dihedrals. It is less detailed than DSSP but needs only Cα positions.

Predicted aligned error. Predicted aligned error is AlphaFold's pairwise confidence. Unlike pLDDT (per-residue), PAE is per-residue-pair and captures whether two parts of the structure are correctly placed relative to each other. Units are ångströms of expected positional error.

Solvent-accessible surface area. Solvent-accessible surface area (SASA) is the area in Å² traced out by the centre of a 1.4 Å probe sphere (a water molecule) rolled over the protein's van der Waals surface (Shrake–Rupley / Lee–Richards construction). Buried residues have near-zero SASA; fully exposed residues can exceed 200 Å². The total SASA scales roughly with the number of surface residues.

Secondary structure (8-state, DSSP). The SS8 string is DSSP's per-residue secondary-structure call. α-helix (H) means an i→i+4 H-bond ladder; β-strand (E) means the residue participates in a β-sheet; 3₁₀ (G) and π (I) are tighter and wider helices; T/S are turns/bends; '-' is loop.

Rendered structure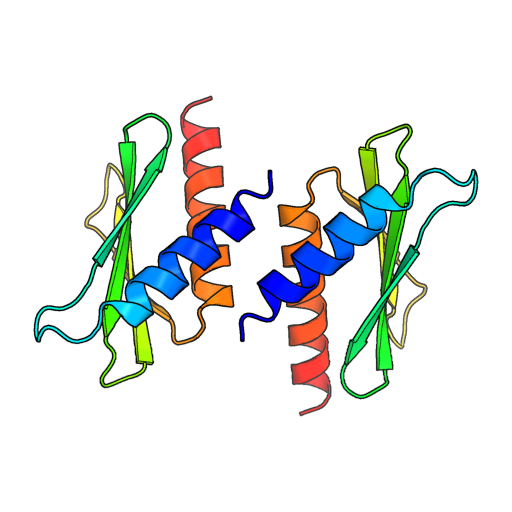 images. Structure images are PyMOL renders from six orthogonal camera directions. Cartoon representation draws helices as coils and strands as arrows; sticks shows the backbone as bonds; surface shows the solvent-excluded envelope. Rainbow coloring maps sequence position to hue (blue→red, N→C); chain coloring assigns a distinct color per polypeptide.

Sequence. The amino-acid sequence is the protein's primary structure: the linear order of residues from the N-terminus to the C-terminus, written in one-letter code. Everything else here — the 3D coordinates, the secondary structure, the domain annotations — is ultimately a consequence of this string.

Contact-map, Ramachandran, and PAE plots. Three diagnostic plots accompany the record. The Cα contact map visualizes the tertiary structure as a 2D adjacency matrix (8 Å cutoff, sequence-local contacts suppressed). The Ramachandran plot shows the distribution of backbone (φ, ψ) torsions, with points in the α and β basins reflecting secondary structure content. The PAE plot shows AlphaFold's inter-residue confidence as a color matrix.